Protein AF-A0A927QDB8-F1 (afdb_monomer)

Sequence (171 aa):
MTERLWFPKYLIDEVLPAGRETPEAWLPYLLGSEDENRKFLFTPGDVVTFKFLDPRGFVDVDINPDGTLAQSSRCPETSDLFDVAPTQTATPFKHHQPANSFWDWESEVWAATLEEFAELYADPLIDEPVTVSVEAAFWSQTFRYRINDDGKSLTLQTPPADAGAQETSSC

Radius of gyration: 22.28 Å; Cα contacts (8 Å, |Δi|>4): 271; chains: 1; b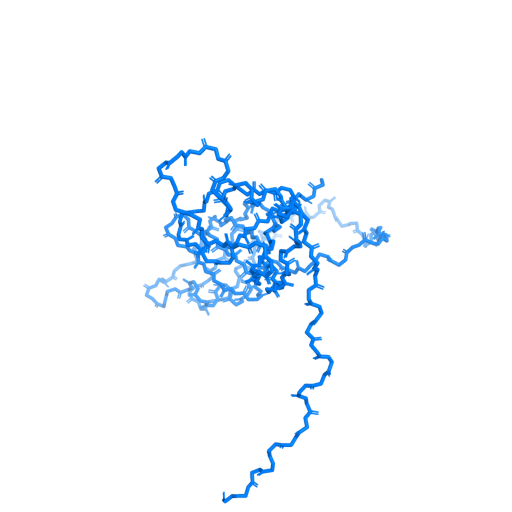ounding box: 62×54×55 Å

Solvent-accessible surface area (backbone atoms only — not comparable to full-atom values): 10601 Å² total; per-residue (Å²): 134,79,66,52,29,27,42,53,53,91,60,69,59,98,74,65,73,89,62,29,84,44,73,52,76,46,34,54,71,39,50,30,68,85,45,97,86,48,75,58,78,51,56,60,64,41,79,50,45,32,30,38,38,37,67,70,48,79,46,79,45,43,28,27,36,86,13,46,68,51,71,81,82,72,59,93,80,66,77,79,91,71,86,64,76,87,79,80,75,81,74,85,87,74,92,72,73,68,45,35,35,35,35,41,98,90,49,77,46,77,24,80,40,74,59,52,38,26,46,72,66,37,48,81,88,43,92,58,68,44,78,46,68,24,43,31,21,24,68,52,72,82,45,44,27,31,32,32,86,80,58,65,49,67,45,76,52,73,73,76,86,77,92,80,78,82,84,78,89,82,132

Secondary structure (DSSP, 8-state):
--PPEEEEGGG-SSSPPPPBSSSGGGHHHHTTTT-TTPPPS--TT-EEEEEEEEEEEEEEEEE-TTSPBPP----TT---S---------------PPP-EEEETTEEE--SSHHHHHHHH--TT--S-EEEEEEEEEEPPPEEEEEPTTSS-EEE-PPPS---S------

pLDDT: mean 75.28, std 20.32, range [32.31, 95.56]

Mean predicted aligned error: 12.7 Å

Structure (mmCIF, N/CA/C/O backbone):
data_AF-A0A927QDB8-F1
#
_entry.id   AF-A0A927QDB8-F1
#
loop_
_atom_site.group_PDB
_atom_site.id
_atom_site.type_symbol
_atom_site.label_atom_id
_atom_site.label_alt_id
_atom_site.label_comp_id
_atom_site.label_asym_id
_atom_site.label_entity_id
_atom_site.label_seq_id
_atom_site.pdbx_PDB_ins_code
_atom_site.Cartn_x
_atom_site.Cartn_y
_atom_site.Cartn_z
_atom_site.occupancy
_atom_site.B_iso_or_equiv
_atom_site.auth_seq_id
_atom_site.auth_comp_id
_atom_site.auth_asym_id
_atom_site.auth_atom_id
_atom_site.pdbx_PDB_model_num
ATOM 1 N N . MET A 1 1 ? 12.328 12.613 4.782 1.00 43.19 1 MET A N 1
ATOM 2 C CA . MET A 1 1 ? 11.695 11.574 5.620 1.00 43.19 1 MET A CA 1
ATOM 3 C C . MET A 1 1 ? 10.610 10.968 4.764 1.00 43.19 1 MET A C 1
ATOM 5 O O . MET A 1 1 ? 9.799 11.732 4.269 1.00 43.19 1 MET A O 1
ATOM 9 N N . THR A 1 2 ? 10.644 9.668 4.504 1.00 54.19 2 THR A N 1
ATOM 10 C CA . THR A 1 2 ? 9.564 8.993 3.780 1.00 54.19 2 THR A CA 1
ATOM 11 C C . THR A 1 2 ? 8.405 8.787 4.749 1.00 54.19 2 THR A C 1
ATOM 13 O O . THR A 1 2 ? 8.570 8.150 5.795 1.00 54.19 2 THR A O 1
ATOM 16 N N . GLU A 1 3 ? 7.284 9.442 4.473 1.00 80.06 3 GLU A N 1
ATOM 17 C CA . GLU A 1 3 ? 6.097 9.405 5.317 1.00 80.06 3 GLU A CA 1
ATOM 18 C C . GLU A 1 3 ? 5.259 8.190 4.925 1.00 80.06 3 GLU A C 1
ATOM 20 O O . GLU A 1 3 ? 4.817 8.061 3.786 1.00 80.06 3 GLU A O 1
ATOM 25 N N . ARG A 1 4 ? 5.097 7.252 5.861 1.00 88.12 4 ARG A N 1
ATOM 26 C CA . ARG A 1 4 ? 4.272 6.064 5.637 1.00 88.12 4 ARG A CA 1
ATOM 27 C C . ARG A 1 4 ? 2.810 6.468 5.714 1.00 88.12 4 ARG A C 1
ATOM 29 O O . ARG A 1 4 ? 2.362 6.931 6.760 1.00 88.12 4 ARG A O 1
ATOM 36 N N . LEU A 1 5 ? 2.074 6.219 4.641 1.00 92.50 5 LEU A N 1
ATOM 37 C CA . LEU A 1 5 ? 0.648 6.501 4.550 1.00 92.50 5 LEU A CA 1
ATOM 38 C C . LEU A 1 5 ? -0.145 5.204 4.690 1.00 92.50 5 LEU A C 1
ATOM 40 O O . LEU A 1 5 ? 0.077 4.247 3.959 1.00 92.50 5 LEU A O 1
ATOM 44 N N . TRP A 1 6 ? -1.070 5.153 5.636 1.00 93.38 6 TRP A N 1
ATOM 45 C CA . TRP A 1 6 ? -1.881 3.981 5.943 1.00 93.38 6 TRP A CA 1
ATOM 46 C C . TRP A 1 6 ? -3.227 4.021 5.239 1.00 93.38 6 TRP A C 1
ATOM 48 O O . TRP A 1 6 ? -3.881 5.066 5.194 1.00 93.38 6 TRP A O 1
ATOM 58 N N . PHE A 1 7 ? -3.666 2.847 4.786 1.00 94.06 7 PHE A N 1
ATOM 59 C CA . PHE A 1 7 ? -4.919 2.640 4.065 1.00 94.06 7 PHE A CA 1
ATOM 60 C C . PHE A 1 7 ? -5.621 1.361 4.541 1.00 94.06 7 PHE A C 1
ATOM 62 O O . PHE A 1 7 ? -4.959 0.323 4.688 1.00 94.06 7 PHE A O 1
ATOM 69 N N . PRO A 1 8 ? -6.949 1.381 4.764 1.00 92.75 8 PRO A N 1
ATOM 70 C CA . PRO A 1 8 ? -7.735 0.169 4.917 1.00 92.75 8 PRO A CA 1
ATOM 71 C C . PRO A 1 8 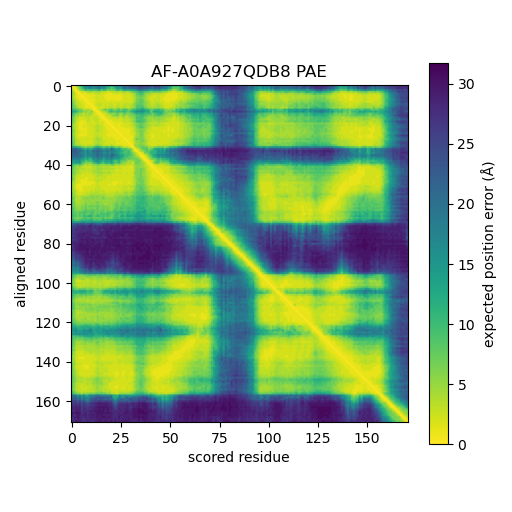? -7.645 -0.646 3.631 1.00 92.75 8 PRO A C 1
ATOM 73 O O . PRO A 1 8 ? -7.868 -0.121 2.544 1.00 92.75 8 PRO A O 1
ATOM 76 N N . LYS A 1 9 ? -7.348 -1.942 3.745 1.00 91.56 9 LYS A N 1
ATOM 77 C CA . LYS A 1 9 ? -7.072 -2.800 2.581 1.00 91.56 9 LYS A CA 1
ATOM 78 C C . LYS A 1 9 ? -8.202 -2.800 1.545 1.00 91.56 9 LYS A C 1
ATOM 80 O O . LYS A 1 9 ? -7.930 -2.906 0.361 1.00 91.56 9 LYS A O 1
ATOM 85 N N . TYR A 1 10 ? -9.451 -2.714 1.993 1.00 87.94 10 TYR A N 1
ATOM 86 C CA . TYR A 1 10 ? -10.634 -2.751 1.129 1.00 87.94 10 TYR A CA 1
ATOM 87 C C . TYR A 1 10 ? -10.928 -1.417 0.420 1.00 87.94 10 TYR A C 1
ATOM 89 O O . TYR A 1 10 ? -11.871 -1.362 -0.357 1.00 87.94 10 TYR A O 1
ATOM 97 N N . LEU A 1 11 ? -10.169 -0.353 0.711 1.00 85.88 11 LEU A N 1
ATOM 98 C CA . LEU A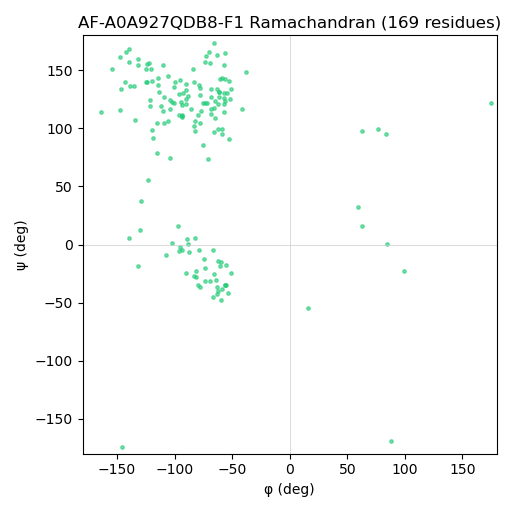 1 11 ? -10.236 0.936 0.009 1.00 85.88 11 LEU A CA 1
ATOM 99 C C . LEU A 1 11 ? -9.084 1.128 -0.985 1.00 85.88 11 LEU A C 1
ATOM 101 O O . LEU A 1 11 ? -8.967 2.199 -1.569 1.00 85.88 11 LEU A O 1
ATOM 105 N N . ILE A 1 12 ? -8.201 0.137 -1.115 1.00 84.31 12 ILE A N 1
ATOM 106 C CA . ILE A 1 12 ? -7.113 0.175 -2.088 1.00 84.31 12 ILE A CA 1
ATOM 107 C C . ILE A 1 12 ? -7.707 -0.272 -3.423 1.00 84.31 12 ILE A C 1
ATOM 109 O O . ILE A 1 12 ? -8.039 -1.446 -3.581 1.00 84.31 12 ILE A O 1
ATOM 113 N N . ASP A 1 13 ? -7.880 0.696 -4.315 1.00 78.81 13 ASP A N 1
ATOM 114 C CA . ASP A 1 13 ? -8.446 0.588 -5.661 1.00 78.81 13 ASP A CA 1
ATOM 115 C C . ASP A 1 13 ? -7.712 1.590 -6.579 1.00 78.81 13 ASP A C 1
ATOM 117 O O . ASP A 1 13 ? -6.768 2.242 -6.125 1.00 78.81 13 ASP A O 1
ATOM 121 N N . GLU A 1 14 ? -8.147 1.754 -7.831 1.00 63.34 14 GLU A N 1
ATOM 122 C CA . GLU A 1 14 ? -7.515 2.643 -8.824 1.00 63.34 14 GLU A CA 1
ATOM 123 C C . GLU A 1 14 ? -7.393 4.108 -8.362 1.00 63.34 14 GLU A C 1
ATOM 125 O O . GLU A 1 14 ? -6.412 4.780 -8.668 1.00 63.34 14 GLU A O 1
ATOM 130 N N . VAL A 1 15 ? -8.366 4.621 -7.598 1.00 75.56 15 VAL A N 1
ATOM 131 C CA . VAL A 1 15 ? -8.320 5.984 -7.043 1.00 75.56 15 VAL A CA 1
ATOM 132 C C . VAL A 1 15 ? -8.256 5.924 -5.527 1.00 75.56 15 VAL A C 1
ATOM 134 O O . VAL A 1 15 ? -9.256 5.695 -4.841 1.00 75.56 15 VAL A O 1
ATOM 137 N N . LEU A 1 16 ? -7.066 6.182 -4.993 1.00 80.75 16 LEU A N 1
ATOM 138 C CA . LEU A 1 16 ? -6.838 6.151 -3.558 1.00 80.75 16 LEU A CA 1
ATOM 139 C C . LEU A 1 16 ? -7.348 7.432 -2.879 1.00 80.75 16 LEU A C 1
ATOM 141 O O . LEU A 1 16 ? -7.100 8.543 -3.357 1.00 80.75 16 LEU A O 1
ATOM 145 N N . PRO A 1 17 ? -8.026 7.316 -1.723 1.00 84.38 17 PRO A N 1
ATOM 146 C CA . PRO A 1 17 ? -8.314 8.474 -0.884 1.00 84.38 17 PRO A CA 1
ATOM 147 C C . PRO A 1 17 ? -7.018 9.068 -0.307 1.00 84.38 17 PRO A C 1
ATOM 149 O O . PRO A 1 17 ? -5.946 8.481 -0.402 1.00 84.38 17 PRO A O 1
ATOM 152 N N . ALA A 1 18 ? -7.102 10.211 0.377 1.00 88.44 18 ALA A N 1
ATOM 153 C CA . ALA A 1 18 ? -5.954 10.721 1.126 1.00 88.44 18 ALA A CA 1
ATOM 154 C C . ALA A 1 18 ? -5.545 9.730 2.237 1.00 88.44 18 ALA A C 1
ATOM 156 O O . ALA A 1 18 ? -6.347 9.409 3.122 1.00 88.44 18 ALA A O 1
ATOM 157 N N . GLY A 1 19 ? -4.297 9.257 2.186 1.00 89.12 19 GLY A N 1
ATOM 158 C CA . GLY A 1 19 ? -3.717 8.377 3.200 1.00 89.12 19 GLY A CA 1
ATOM 159 C C . GLY A 1 19 ? -3.622 9.039 4.576 1.00 89.12 19 GLY A C 1
ATOM 160 O O . GLY A 1 19 ? -3.728 10.259 4.714 1.00 89.12 19 GLY A O 1
ATOM 161 N N . ARG A 1 20 ? -3.436 8.226 5.622 1.00 92.00 20 ARG A N 1
ATOM 162 C CA . ARG A 1 20 ? -3.328 8.708 7.012 1.00 92.00 20 ARG A CA 1
ATOM 163 C C . ARG A 1 20 ? -1.995 8.328 7.637 1.00 92.00 20 ARG A C 1
ATOM 165 O O . ARG A 1 20 ? -1.453 7.277 7.328 1.00 92.00 20 ARG A O 1
ATOM 172 N N . GLU A 1 21 ? -1.508 9.131 8.575 1.00 91.75 21 GLU A N 1
ATOM 173 C CA . GLU A 1 21 ? -0.237 8.871 9.272 1.00 91.75 21 GLU A CA 1
ATOM 174 C C . GLU A 1 21 ? -0.273 7.604 10.149 1.00 91.75 21 GLU A C 1
ATOM 176 O O . GLU A 1 21 ? 0.759 6.972 10.382 1.00 91.75 21 GLU A O 1
ATOM 181 N N . THR A 1 22 ? -1.461 7.197 10.617 1.00 92.81 22 THR A N 1
ATOM 182 C CA . THR A 1 22 ? -1.659 5.992 11.437 1.00 92.81 22 THR A CA 1
ATOM 183 C C . THR A 1 22 ? -2.928 5.220 11.048 1.00 92.81 22 THR A C 1
ATOM 185 O O . THR A 1 22 ? -3.872 5.807 10.507 1.00 92.81 22 THR A O 1
ATOM 188 N N . PRO A 1 23 ? -3.007 3.907 11.345 1.00 92.56 23 PRO A N 1
ATOM 189 C CA . PRO A 1 23 ? -4.239 3.130 11.202 1.00 92.56 23 PRO A CA 1
ATOM 190 C C . PRO A 1 23 ? -5.407 3.670 12.042 1.00 92.56 23 PRO A C 1
ATOM 192 O O . PRO A 1 23 ? -6.543 3.696 11.575 1.00 92.56 23 PRO A O 1
ATOM 195 N N . GLU A 1 24 ? -5.151 4.139 13.266 1.00 94.00 24 GLU A N 1
ATOM 196 C CA . GLU A 1 24 ? -6.175 4.636 14.196 1.00 94.00 24 GLU A CA 1
ATOM 197 C C . GLU A 1 24 ? -6.890 5.881 13.663 1.00 94.00 24 GLU A C 1
ATOM 199 O O . GLU A 1 24 ? -8.083 6.063 13.908 1.00 94.00 24 GLU A O 1
ATOM 204 N N . ALA A 1 25 ? -6.201 6.710 12.874 1.00 93.00 25 ALA A N 1
ATOM 205 C CA . ALA A 1 25 ? -6.788 7.892 12.245 1.00 93.00 25 ALA A CA 1
ATOM 206 C C . ALA A 1 25 ? -7.923 7.557 11.254 1.00 93.00 25 ALA A C 1
ATOM 208 O O . ALA A 1 25 ? -8.701 8.438 10.885 1.00 93.00 25 ALA A O 1
ATOM 209 N N . TRP A 1 26 ? -8.059 6.290 10.844 1.00 92.38 26 TRP A N 1
ATOM 210 C CA . TRP A 1 26 ? -9.188 5.825 10.040 1.00 92.38 26 TRP A CA 1
ATOM 211 C C . TRP A 1 26 ? -10.448 5.530 10.855 1.00 92.38 26 TRP A C 1
ATOM 213 O O . TRP A 1 26 ? -11.539 5.575 10.288 1.00 92.38 26 TRP A O 1
ATOM 223 N N . LEU A 1 27 ? -10.340 5.256 12.159 1.00 91.06 27 LEU A N 1
ATOM 224 C CA . LEU A 1 27 ? -11.465 4.795 12.983 1.00 91.06 27 LEU A CA 1
ATOM 225 C C . LEU A 1 27 ? -12.713 5.691 12.924 1.00 91.06 27 LEU A C 1
ATOM 227 O O . LEU A 1 27 ? -13.792 5.123 12.771 1.00 91.06 27 LEU A O 1
ATOM 231 N N . PRO A 1 28 ? -12.623 7.039 12.937 1.00 88.25 28 PRO A N 1
ATOM 232 C CA . PRO A 1 28 ? -13.803 7.898 12.782 1.00 88.25 28 PRO A CA 1
ATOM 233 C C . PRO A 1 28 ? -14.599 7.626 11.496 1.00 88.25 28 PRO A C 1
ATOM 235 O O . PRO A 1 28 ? -15.827 7.673 11.484 1.00 88.25 28 PRO A O 1
ATOM 238 N N . TYR A 1 29 ? -13.902 7.280 10.412 1.00 86.94 29 TYR A N 1
ATOM 239 C CA . TYR A 1 29 ? -14.503 6.977 9.114 1.00 86.94 29 TYR A CA 1
ATOM 240 C C . TYR A 1 29 ? -15.077 5.558 9.071 1.00 86.94 29 TYR A C 1
ATOM 242 O O . TYR A 1 29 ? -16.108 5.333 8.442 1.00 86.94 29 TYR A O 1
ATOM 250 N N . LEU A 1 30 ? -14.428 4.607 9.749 1.00 88.00 30 LEU A N 1
ATOM 251 C CA . LEU A 1 30 ? -14.842 3.199 9.765 1.00 88.00 30 LEU A CA 1
ATOM 252 C C . LEU A 1 30 ? -16.028 2.955 10.702 1.00 88.00 30 LEU A C 1
ATOM 254 O O . LEU A 1 30 ? -16.918 2.157 10.403 1.00 88.00 30 LEU A O 1
ATOM 258 N N . LEU A 1 31 ? -16.032 3.672 11.822 1.00 86.75 31 LEU A N 1
ATOM 259 C CA . LEU A 1 31 ? -17.049 3.637 12.862 1.00 86.75 31 LEU A CA 1
ATOM 260 C C . LEU A 1 31 ? -18.076 4.768 12.696 1.00 86.75 31 LEU A C 1
ATOM 262 O O . LEU A 1 31 ? -18.769 5.079 13.649 1.00 86.75 31 LEU A O 1
ATOM 266 N N . GLY A 1 32 ? -18.166 5.423 11.532 1.00 72.12 32 GLY A N 1
ATOM 267 C CA . GLY A 1 32 ? -19.269 6.337 11.196 1.00 72.12 32 GLY A CA 1
ATOM 268 C C . GLY A 1 32 ? -19.474 7.543 12.127 1.00 72.12 32 GLY A C 1
ATOM 269 O O . GLY A 1 32 ? -20.609 7.970 12.311 1.00 72.12 32 GLY A O 1
ATOM 270 N N . SER A 1 33 ? -18.425 8.107 12.731 1.00 60.72 33 SER A N 1
ATOM 271 C CA . SER A 1 33 ? -18.591 8.969 13.910 1.00 60.72 33 SER A CA 1
ATOM 272 C C . SER A 1 33 ? -18.966 10.440 13.662 1.00 60.72 33 SER A C 1
ATOM 274 O O . SER A 1 33 ? -18.988 11.191 14.632 1.00 60.72 33 SER A O 1
ATOM 276 N N . GLU A 1 34 ? -19.250 10.892 12.433 1.00 55.59 34 GLU A N 1
ATOM 277 C CA . GLU A 1 34 ? -19.505 12.330 12.167 1.00 55.59 34 GLU A CA 1
ATOM 278 C C . GLU A 1 34 ? -20.642 12.653 11.178 1.00 55.59 34 GLU A C 1
ATOM 280 O O . GLU A 1 34 ? -20.859 13.819 10.861 1.00 55.59 34 GLU A O 1
ATOM 285 N N . ASP A 1 35 ? -21.408 11.667 10.703 1.00 57.50 35 ASP A N 1
ATOM 286 C CA . ASP A 1 35 ? -22.530 11.920 9.788 1.00 57.50 35 ASP A CA 1
ATOM 287 C C . ASP A 1 35 ? -23.646 10.900 10.042 1.00 57.50 35 ASP A C 1
ATOM 289 O O . ASP A 1 35 ? -23.450 9.700 9.844 1.00 57.50 35 ASP A O 1
ATOM 293 N N . GLU A 1 36 ? -24.816 11.369 10.492 1.00 56.28 36 GLU A N 1
ATOM 294 C CA . GLU A 1 36 ? -25.964 10.529 10.883 1.00 56.28 36 GLU A CA 1
ATOM 295 C C . GLU A 1 36 ? -26.475 9.637 9.733 1.00 56.28 36 GLU A C 1
ATOM 297 O O . GLU A 1 36 ? -27.195 8.665 9.963 1.00 56.28 36 GLU A O 1
ATOM 302 N N . ASN A 1 37 ? -26.063 9.923 8.492 1.00 59.56 37 ASN A N 1
ATOM 303 C CA . ASN A 1 37 ? -26.424 9.156 7.302 1.00 59.56 37 ASN A CA 1
ATOM 304 C C . ASN A 1 37 ? -25.394 8.091 6.889 1.00 59.56 37 ASN A C 1
ATOM 306 O O . ASN A 1 37 ? -25.629 7.363 5.919 1.00 59.56 37 ASN A O 1
ATOM 310 N N . ARG A 1 38 ? -24.256 7.961 7.585 1.00 61.72 38 ARG A N 1
ATOM 311 C CA . ARG A 1 38 ? -23.238 6.949 7.261 1.00 61.72 38 ARG A CA 1
ATOM 312 C C . ARG A 1 38 ? -23.441 5.687 8.091 1.00 61.72 38 ARG A C 1
ATOM 314 O O . ARG A 1 38 ? -23.413 5.708 9.316 1.00 61.72 38 ARG A O 1
ATOM 321 N N . LYS A 1 39 ? -23.614 4.551 7.411 1.00 66.50 39 LYS A N 1
ATOM 322 C CA . LYS A 1 39 ? -23.628 3.240 8.069 1.00 66.50 39 LYS A CA 1
ATOM 323 C C . LYS A 1 39 ? -22.234 2.920 8.606 1.00 66.50 39 LYS A C 1
ATOM 325 O O . LYS A 1 39 ? -21.252 3.046 7.879 1.00 66.50 39 LYS A O 1
ATOM 330 N N . PHE A 1 40 ? -22.179 2.454 9.849 1.00 72.62 40 PHE A N 1
ATOM 331 C CA . PHE A 1 40 ? -20.988 1.850 10.439 1.00 72.62 40 PHE A CA 1
ATOM 332 C C . PHE A 1 40 ? -20.531 0.682 9.560 1.00 72.62 40 PHE A C 1
ATOM 334 O O . PHE A 1 40 ? -21.314 -0.233 9.295 1.00 72.62 40 PHE A O 1
ATOM 341 N N . LEU A 1 41 ? -19.282 0.720 9.099 1.00 83.19 41 LEU A N 1
ATOM 342 C CA . LEU A 1 41 ? -18.680 -0.409 8.387 1.00 83.19 41 LEU A CA 1
ATOM 343 C C . LEU A 1 41 ? -18.160 -1.460 9.372 1.00 83.19 41 LEU A C 1
ATOM 345 O O . LEU A 1 41 ? -18.116 -2.640 9.041 1.00 83.19 41 LEU A O 1
ATOM 349 N N . PHE A 1 42 ? -17.785 -1.019 10.574 1.00 89.56 42 PHE A N 1
ATOM 350 C CA . PHE A 1 42 ? -17.228 -1.846 11.639 1.00 89.56 42 PHE A CA 1
ATOM 351 C C . PHE A 1 42 ? -17.749 -1.396 13.007 1.00 89.56 42 PHE A C 1
ATOM 353 O O . PHE A 1 42 ? -18.289 -0.299 13.161 1.00 89.56 42 PHE A O 1
ATOM 360 N N . THR A 1 43 ? -17.543 -2.241 14.009 1.00 91.75 43 THR A N 1
ATOM 361 C CA . THR A 1 43 ? -17.847 -1.998 15.419 1.00 91.75 43 THR A CA 1
ATOM 362 C C . THR A 1 43 ? -16.653 -2.365 16.310 1.00 91.75 43 THR A C 1
ATOM 364 O O . THR A 1 43 ? -15.768 -3.115 15.884 1.00 91.75 43 THR A O 1
ATOM 367 N N . PRO A 1 44 ? -16.577 -1.838 17.548 1.00 93.88 44 PRO A N 1
ATOM 368 C CA . PRO A 1 44 ? -15.589 -2.292 18.520 1.00 93.88 44 PRO A CA 1
ATOM 369 C C . PRO A 1 44 ? -15.605 -3.816 18.673 1.00 93.88 44 PRO A C 1
ATOM 371 O O . PRO A 1 44 ? -16.662 -4.433 18.785 1.00 93.88 44 PRO A O 1
ATOM 374 N N . GLY A 1 45 ? -14.422 -4.426 18.656 1.00 93.06 45 GLY A N 1
ATOM 375 C CA . GLY A 1 45 ? -14.235 -5.873 18.646 1.00 93.06 45 GLY A CA 1
ATOM 376 C C . GLY A 1 45 ? -13.952 -6.467 17.265 1.00 93.06 45 GLY A C 1
ATOM 377 O O . GLY A 1 45 ? -13.315 -7.525 17.219 1.00 93.06 45 GLY A O 1
ATOM 378 N N . ASP A 1 46 ? -14.335 -5.792 16.175 1.00 94.38 46 ASP A N 1
ATOM 379 C CA . ASP A 1 46 ? -14.094 -6.268 14.811 1.00 94.38 46 ASP A CA 1
ATOM 380 C C . ASP A 1 46 ? -12.610 -6.226 14.430 1.00 94.38 46 ASP A C 1
ATOM 382 O O . ASP A 1 46 ? -11.804 -5.464 14.976 1.00 94.38 46 ASP A O 1
ATOM 386 N N . VAL A 1 47 ? -12.244 -7.060 13.452 1.00 93.94 47 VAL A N 1
ATOM 387 C CA . VAL A 1 47 ? -10.900 -7.086 12.871 1.00 93.94 47 VAL A CA 1
ATOM 388 C C . VAL A 1 47 ? -10.899 -6.341 11.545 1.00 93.94 47 VAL A C 1
ATOM 390 O O . VAL A 1 47 ? -11.575 -6.727 10.594 1.00 93.94 47 VAL A O 1
ATOM 393 N N . VAL A 1 48 ? -10.063 -5.314 11.466 1.00 93.25 48 VAL A N 1
ATOM 394 C CA . VAL A 1 48 ? -9.803 -4.519 10.267 1.00 93.25 48 VAL A CA 1
ATOM 395 C C . VAL A 1 48 ? -8.399 -4.795 9.750 1.00 93.25 48 VAL A C 1
ATOM 397 O O . VAL A 1 48 ? -7.507 -5.216 10.491 1.00 93.25 48 VAL A O 1
ATOM 400 N N . THR A 1 49 ? -8.191 -4.587 8.452 1.00 94.38 49 THR A N 1
ATOM 401 C CA . THR A 1 49 ? -6.892 -4.831 7.822 1.00 94.38 49 THR A CA 1
ATOM 402 C C . THR A 1 49 ? -6.378 -3.596 7.113 1.00 94.38 49 THR A C 1
ATOM 404 O O . THR A 1 49 ? -7.145 -2.882 6.468 1.00 94.38 49 THR A O 1
ATOM 407 N N . PHE A 1 50 ? -5.077 -3.359 7.237 1.00 92.94 50 PHE A N 1
ATOM 408 C CA . PHE A 1 50 ? -4.404 -2.183 6.707 1.00 92.94 50 PHE A CA 1
ATOM 409 C C . PHE A 1 50 ? -3.147 -2.569 5.934 1.00 92.94 50 PHE A C 1
ATOM 411 O O . PHE A 1 50 ? -2.515 -3.591 6.217 1.00 92.94 50 PHE A O 1
ATOM 418 N N . LYS A 1 51 ? -2.763 -1.714 4.993 1.00 93.62 51 LYS A N 1
ATOM 419 C CA . LYS A 1 51 ? -1.415 -1.656 4.422 1.00 93.62 51 LYS A CA 1
ATOM 420 C C . LYS A 1 51 ? -0.881 -0.237 4.597 1.00 93.62 51 LYS A C 1
ATOM 422 O O . LYS A 1 51 ? -1.675 0.701 4.703 1.00 93.62 51 LYS A O 1
ATOM 427 N N . PHE A 1 52 ? 0.437 -0.084 4.621 1.00 92.06 52 PHE A N 1
ATOM 428 C CA . PHE A 1 52 ? 1.054 1.221 4.425 1.00 92.06 52 PHE A CA 1
ATOM 429 C C . PHE A 1 52 ? 1.691 1.306 3.039 1.00 92.06 52 PHE A C 1
ATOM 431 O O . PHE A 1 52 ? 2.228 0.317 2.536 1.00 92.06 52 PHE A O 1
ATOM 438 N N . LEU A 1 53 ? 1.628 2.502 2.471 1.00 91.19 53 LEU A N 1
ATOM 439 C CA . LEU A 1 53 ? 2.344 2.947 1.292 1.00 91.19 53 LEU A CA 1
ATOM 440 C C . LEU A 1 53 ? 3.537 3.788 1.737 1.00 91.19 53 LEU A C 1
ATOM 442 O O . LEU A 1 53 ? 3.415 4.637 2.621 1.00 91.19 53 LEU A O 1
ATOM 446 N N . ASP A 1 54 ? 4.684 3.549 1.125 1.00 90.06 54 ASP A N 1
ATOM 447 C CA . ASP A 1 54 ? 5.901 4.333 1.286 1.00 90.06 54 ASP A CA 1
ATOM 448 C C . ASP A 1 54 ? 6.283 4.921 -0.085 1.00 90.06 54 ASP A C 1
ATOM 450 O O . ASP A 1 54 ? 6.946 4.226 -0.870 1.00 90.06 54 ASP A O 1
ATOM 454 N N . PRO A 1 55 ? 5.815 6.147 -0.411 1.00 86.44 55 PRO A N 1
ATOM 455 C CA . PRO A 1 55 ? 6.038 6.772 -1.713 1.00 86.44 55 PRO A CA 1
ATOM 456 C C . PRO A 1 55 ? 7.526 7.011 -1.966 1.00 86.44 55 PRO A C 1
ATOM 458 O O . PRO A 1 55 ? 8.241 7.516 -1.097 1.00 86.44 55 PRO A O 1
ATOM 461 N N . ARG A 1 56 ? 8.007 6.662 -3.161 1.00 83.19 56 ARG A N 1
ATOM 462 C CA . ARG A 1 56 ? 9.410 6.857 -3.569 1.00 83.19 56 ARG A CA 1
ATOM 463 C C . ARG A 1 56 ? 9.584 7.982 -4.584 1.00 83.19 56 ARG A C 1
ATOM 465 O O . ARG A 1 56 ? 10.714 8.417 -4.792 1.00 83.19 56 ARG A O 1
ATOM 472 N N . GLY A 1 57 ? 8.478 8.507 -5.104 1.00 83.44 57 GLY A N 1
ATOM 473 C CA . GLY A 1 57 ? 8.454 9.586 -6.081 1.00 83.44 57 GLY A CA 1
ATOM 474 C C . GLY A 1 57 ? 8.540 9.064 -7.509 1.00 83.44 57 GLY A C 1
ATOM 475 O O . GLY A 1 57 ? 8.414 7.866 -7.756 1.00 83.44 57 GLY A O 1
ATOM 476 N N . PHE A 1 58 ? 8.743 9.991 -8.439 1.00 83.50 58 PHE A N 1
ATOM 477 C CA . PHE A 1 58 ? 8.808 9.691 -9.863 1.00 83.50 58 PHE A CA 1
ATOM 478 C C . PHE A 1 58 ? 10.202 9.219 -10.274 1.00 83.50 58 PHE A C 1
ATOM 480 O O . PHE A 1 58 ? 11.210 9.765 -9.816 1.00 83.50 58 PHE A O 1
ATOM 487 N N . VAL A 1 59 ? 10.243 8.225 -11.155 1.00 81.62 59 VAL A N 1
ATOM 488 C CA . VAL A 1 59 ? 11.457 7.729 -11.800 1.00 81.62 59 VAL A CA 1
ATOM 489 C C . VAL A 1 59 ? 11.194 7.523 -13.286 1.00 81.62 59 VAL A C 1
ATOM 491 O O . VAL A 1 59 ? 10.155 6.988 -13.664 1.00 81.62 59 VAL A O 1
ATOM 494 N N . ASP A 1 60 ? 12.147 7.944 -14.110 1.00 84.25 60 ASP A N 1
ATOM 495 C CA . ASP A 1 60 ? 12.160 7.633 -15.536 1.00 84.25 60 ASP A CA 1
ATOM 496 C C . ASP A 1 60 ? 12.901 6.309 -15.738 1.00 84.25 60 ASP A C 1
ATOM 498 O O . ASP A 1 60 ? 14.011 6.119 -15.227 1.00 84.25 60 ASP A O 1
ATOM 502 N N . VAL A 1 61 ? 12.266 5.383 -16.447 1.00 83.69 61 VAL A N 1
ATOM 503 C CA . VAL A 1 61 ? 12.762 4.031 -16.688 1.00 83.69 61 VAL A CA 1
ATOM 504 C C . VAL A 1 61 ? 12.868 3.830 -18.189 1.00 83.69 61 VAL A C 1
ATOM 506 O O . VAL A 1 61 ? 11.867 3.906 -18.897 1.00 83.69 61 VAL A O 1
ATOM 509 N N . ASP A 1 62 ? 14.076 3.558 -18.668 1.00 87.75 62 ASP A N 1
ATOM 510 C CA . ASP A 1 62 ? 14.302 3.202 -20.064 1.00 87.75 62 ASP A CA 1
ATOM 511 C C . ASP A 1 62 ? 14.202 1.678 -20.220 1.00 87.75 62 ASP A C 1
ATOM 513 O O . ASP A 1 62 ? 14.948 0.929 -19.583 1.00 87.75 62 ASP A O 1
ATOM 517 N N . ILE A 1 63 ? 13.279 1.212 -21.059 1.00 88.44 63 ILE A N 1
ATOM 518 C CA . ILE A 1 63 ? 12.941 -0.204 -21.239 1.00 88.44 63 ILE A CA 1
ATOM 519 C C . ILE A 1 63 ? 13.164 -0.579 -22.702 1.00 88.44 63 ILE A C 1
ATOM 521 O O . ILE A 1 63 ? 12.616 0.050 -23.606 1.00 88.44 63 ILE A O 1
ATOM 525 N N . ASN A 1 64 ? 13.976 -1.605 -22.945 1.00 87.44 64 ASN A N 1
ATOM 526 C CA . ASN A 1 64 ? 14.147 -2.191 -24.270 1.00 87.44 64 ASN A CA 1
ATOM 527 C C . ASN A 1 64 ? 12.909 -3.024 -24.664 1.00 87.44 64 ASN A C 1
ATOM 529 O O . ASN A 1 64 ? 12.237 -3.569 -23.787 1.00 87.44 64 ASN A O 1
ATOM 533 N N . PRO A 1 65 ? 12.665 -3.239 -25.970 1.00 86.31 65 PRO A N 1
ATOM 534 C CA . PRO A 1 65 ? 11.613 -4.137 -26.465 1.00 86.31 65 PRO A CA 1
ATOM 535 C C . PRO A 1 65 ? 11.600 -5.555 -25.881 1.00 86.31 65 PRO A C 1
ATOM 537 O O . PRO A 1 65 ? 10.575 -6.229 -25.897 1.00 86.31 65 PRO A O 1
ATOM 540 N N . ASP A 1 66 ? 12.747 -6.038 -25.399 1.00 86.75 66 ASP A N 1
ATOM 541 C CA . ASP A 1 66 ? 12.899 -7.378 -24.830 1.00 86.75 66 ASP A CA 1
ATOM 542 C C . ASP A 1 66 ? 12.615 -7.448 -23.318 1.00 86.75 66 ASP A C 1
ATOM 544 O O . ASP A 1 66 ? 12.805 -8.507 -22.719 1.00 86.75 66 ASP A O 1
ATOM 548 N N . GLY A 1 67 ? 12.176 -6.346 -22.698 1.00 86.06 67 GLY A N 1
ATOM 549 C CA . GLY A 1 67 ? 11.901 -6.275 -21.260 1.00 86.06 67 GLY A CA 1
ATOM 550 C C . GLY A 1 67 ? 13.119 -5.987 -20.393 1.00 86.06 67 GLY A C 1
ATOM 551 O O . GLY A 1 67 ? 12.995 -5.892 -19.175 1.00 86.06 67 GLY A O 1
ATOM 552 N N . THR A 1 68 ? 14.304 -5.815 -20.982 1.00 87.75 68 THR A N 1
ATOM 553 C CA . THR A 1 68 ? 15.495 -5.431 -20.221 1.00 87.75 68 THR A CA 1
ATOM 554 C C . THR A 1 68 ? 15.566 -3.921 -20.016 1.00 87.75 68 THR A C 1
ATOM 556 O O . THR A 1 68 ? 15.113 -3.133 -20.845 1.00 87.75 68 THR A O 1
ATOM 559 N N . LEU A 1 69 ? 16.185 -3.490 -18.917 1.00 84.19 69 LEU A N 1
ATOM 560 C CA . LEU A 1 69 ? 16.468 -2.073 -18.702 1.00 84.19 69 LEU A CA 1
ATOM 561 C C . LEU A 1 69 ? 17.522 -1.599 -19.705 1.00 84.19 69 LEU A C 1
ATOM 563 O O . LEU A 1 69 ? 18.615 -2.173 -19.792 1.00 84.19 69 LEU A O 1
ATOM 567 N N . ALA A 1 70 ? 17.224 -0.526 -20.433 1.00 75.81 70 ALA A N 1
ATOM 568 C CA . ALA A 1 70 ? 18.215 0.105 -21.279 1.00 75.81 70 ALA A CA 1
ATOM 569 C C . ALA A 1 70 ? 19.269 0.747 -20.369 1.00 75.81 70 ALA A C 1
ATOM 571 O O . ALA A 1 70 ? 18.997 1.645 -19.572 1.00 75.81 70 ALA A O 1
ATOM 572 N N . GLN A 1 71 ? 20.510 0.271 -20.448 1.00 64.69 71 GLN A N 1
ATOM 573 C CA . GLN A 1 71 ? 21.610 0.989 -19.821 1.00 64.69 71 GLN A CA 1
ATOM 574 C C . GLN A 1 71 ? 21.740 2.323 -20.550 1.00 64.69 71 GLN A C 1
ATOM 576 O O . GLN A 1 71 ? 21.902 2.326 -21.772 1.00 64.69 71 GLN A O 1
ATOM 581 N N . SER A 1 72 ? 21.656 3.438 -19.813 1.00 49.81 72 SER A N 1
ATOM 582 C CA . SER A 1 72 ? 21.896 4.772 -20.371 1.00 49.81 72 SER A CA 1
ATOM 583 C C . SER A 1 72 ? 23.104 4.712 -21.304 1.00 49.81 72 SER A C 1
ATOM 585 O O . SER A 1 72 ? 24.213 4.345 -20.901 1.00 49.81 72 SER A O 1
ATOM 587 N N . SER A 1 73 ? 22.872 4.984 -22.589 1.00 41.41 73 SER A N 1
ATOM 588 C CA . SER A 1 73 ? 23.930 4.947 -23.589 1.00 41.41 73 SER A CA 1
ATOM 589 C C . SER A 1 73 ? 24.913 6.062 -23.258 1.00 41.41 73 SER A C 1
ATOM 591 O O . SER A 1 73 ? 24.695 7.225 -23.587 1.00 41.41 73 SER A O 1
ATOM 593 N N . ARG A 1 74 ? 25.998 5.723 -22.558 1.00 42.91 74 ARG A N 1
ATOM 594 C CA . ARG A 1 74 ? 27.132 6.628 -22.404 1.00 42.91 74 ARG A CA 1
ATOM 595 C C . ARG A 1 74 ? 27.746 6.797 -23.785 1.00 42.91 74 ARG A C 1
ATOM 597 O O . ARG A 1 74 ? 28.236 5.8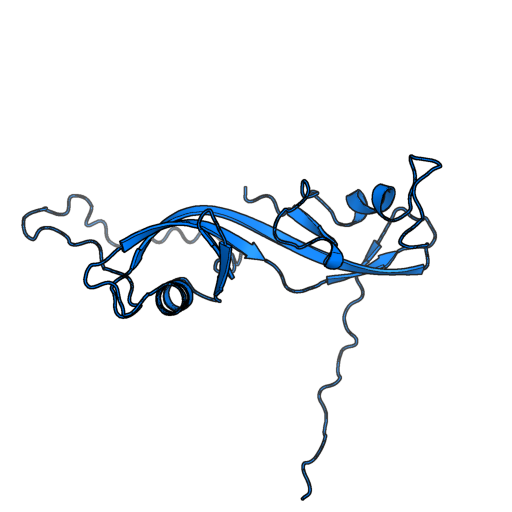29 -24.366 1.00 42.91 74 ARG A O 1
ATOM 604 N N . CYS A 1 75 ? 27.739 8.017 -24.315 1.00 41.47 75 CYS A N 1
ATOM 605 C CA . CYS A 1 75 ? 28.574 8.327 -25.466 1.00 41.47 75 CYS A CA 1
ATOM 606 C C . CYS A 1 75 ? 30.027 7.958 -25.105 1.00 41.47 75 CYS A C 1
ATOM 608 O O . CYS A 1 75 ? 30.502 8.390 -24.051 1.00 41.47 75 CYS A O 1
ATOM 610 N N . PRO A 1 76 ? 30.758 7.207 -25.952 1.00 46.78 76 PRO A N 1
ATOM 611 C CA . PRO A 1 76 ? 32.153 6.831 -25.687 1.00 46.78 76 PRO A CA 1
ATOM 612 C C . PRO A 1 76 ? 33.082 8.029 -25.426 1.00 46.78 76 PRO A C 1
ATOM 614 O O . PRO A 1 76 ? 34.176 7.874 -24.896 1.00 46.78 76 PRO A O 1
ATOM 617 N N . GLU A 1 77 ? 32.644 9.224 -25.822 1.00 46.31 77 GLU A N 1
ATOM 618 C CA . GLU A 1 77 ? 33.376 10.487 -25.749 1.00 46.31 77 GLU A CA 1
ATOM 619 C C . GLU A 1 77 ? 33.085 11.295 -24.471 1.00 46.31 77 GLU A C 1
ATOM 621 O O . GLU A 1 77 ? 33.702 12.337 -24.247 1.00 46.31 77 GLU A O 1
ATOM 626 N N . THR A 1 78 ? 32.155 10.859 -23.615 1.00 42.22 78 THR A N 1
ATOM 627 C CA . THR A 1 78 ? 31.873 11.550 -22.350 1.00 42.22 78 THR A CA 1
ATOM 628 C C . THR A 1 78 ? 32.881 11.117 -21.287 1.00 42.22 78 THR A C 1
ATOM 630 O O . THR A 1 78 ? 32.737 10.070 -20.662 1.00 42.22 78 THR A O 1
ATOM 633 N N . SER A 1 79 ? 33.924 11.925 -21.086 1.00 41.38 79 SER A N 1
ATOM 634 C CA . SER A 1 79 ? 34.895 11.728 -20.004 1.00 41.38 79 SER A CA 1
ATOM 635 C C . SER A 1 79 ? 34.219 11.808 -18.631 1.00 41.38 79 SER A C 1
ATOM 637 O O . SER A 1 79 ? 33.566 12.804 -18.314 1.00 41.38 79 SER A O 1
ATOM 639 N N . ASP A 1 80 ? 34.418 10.781 -17.803 1.00 42.69 80 ASP A N 1
ATOM 640 C CA . ASP A 1 80 ? 33.918 10.717 -16.428 1.00 42.69 80 ASP A CA 1
ATOM 641 C C . ASP A 1 80 ? 34.652 11.743 -15.542 1.00 42.69 80 ASP A C 1
ATOM 643 O O . ASP A 1 80 ? 35.849 11.624 -15.282 1.00 42.69 80 ASP A O 1
ATOM 647 N N . LEU A 1 81 ? 33.941 12.771 -15.069 1.00 43.53 81 LEU A N 1
ATOM 648 C CA . LEU A 1 81 ? 34.449 13.733 -14.075 1.00 43.53 81 LEU A CA 1
ATOM 649 C C . LEU A 1 81 ? 34.189 13.285 -12.625 1.00 43.53 81 LEU A C 1
ATOM 651 O O . LEU A 1 81 ? 34.561 13.994 -11.691 1.00 43.53 81 LEU A O 1
ATOM 655 N N . PHE A 1 82 ? 33.573 12.115 -12.427 1.00 46.38 82 PHE A N 1
ATOM 656 C CA . PHE A 1 82 ? 33.180 11.590 -11.116 1.00 46.38 82 PHE A CA 1
ATOM 657 C C . PHE A 1 82 ? 33.652 10.157 -10.881 1.00 46.38 82 PHE A C 1
ATOM 659 O O . PHE A 1 82 ? 32.967 9.381 -10.217 1.00 46.38 82 PHE A O 1
ATOM 666 N N . ASP A 1 83 ? 34.851 9.823 -11.358 1.00 43.19 83 ASP A N 1
ATOM 667 C CA . ASP A 1 83 ? 35.555 8.630 -10.892 1.00 43.19 83 ASP A CA 1
ATOM 668 C C . ASP A 1 83 ? 36.038 8.875 -9.448 1.00 43.19 83 ASP A C 1
ATOM 670 O O . ASP A 1 83 ? 37.196 9.179 -9.158 1.00 43.19 83 ASP A O 1
ATOM 674 N N . VAL A 1 84 ? 35.083 8.851 -8.519 1.00 40.38 84 VAL A N 1
ATOM 675 C CA . VAL A 1 84 ? 35.327 8.820 -7.085 1.00 40.38 84 VAL A CA 1
ATOM 676 C C . VAL A 1 84 ? 35.015 7.398 -6.654 1.00 40.38 84 VAL A C 1
ATOM 678 O O . VAL A 1 84 ? 33.859 6.982 -6.596 1.00 40.38 84 VAL A O 1
ATOM 681 N N . ALA A 1 85 ? 36.084 6.652 -6.378 1.00 41.03 85 ALA A N 1
ATOM 682 C CA . ALA A 1 85 ? 36.064 5.372 -5.682 1.00 41.03 85 ALA A CA 1
ATOM 683 C C . ALA A 1 85 ? 35.025 5.368 -4.539 1.00 41.03 85 ALA A C 1
ATOM 685 O O . ALA A 1 85 ? 34.796 6.411 -3.923 1.00 41.03 85 ALA A O 1
ATOM 686 N N . PRO A 1 86 ? 34.410 4.214 -4.220 1.00 44.25 86 PRO A N 1
ATOM 687 C CA . PRO A 1 86 ? 33.188 4.147 -3.431 1.00 44.25 86 PRO A CA 1
ATOM 688 C C . PRO A 1 86 ? 33.419 4.705 -2.027 1.00 44.25 86 PRO A C 1
ATOM 690 O O . PRO A 1 86 ? 33.917 4.015 -1.134 1.00 44.25 86 PRO A O 1
ATOM 693 N N . THR A 1 87 ? 33.023 5.957 -1.803 1.00 35.91 87 THR A N 1
ATOM 694 C CA . THR A 1 87 ? 32.915 6.523 -0.463 1.00 35.91 87 THR A CA 1
ATOM 695 C C . THR A 1 87 ? 31.665 5.942 0.174 1.00 35.91 87 THR A C 1
ATOM 697 O O . THR A 1 87 ? 30.562 6.476 0.117 1.00 35.91 87 THR A O 1
ATOM 700 N N . GLN A 1 88 ? 31.880 4.774 0.761 1.00 43.47 88 GLN A N 1
ATOM 701 C CA . GLN A 1 88 ? 31.025 4.093 1.706 1.00 43.47 88 GLN A CA 1
ATOM 702 C C . GLN A 1 88 ? 30.681 5.044 2.867 1.00 43.47 88 GLN A C 1
ATOM 704 O O . GLN A 1 88 ? 31.380 5.102 3.874 1.00 43.47 88 GLN A O 1
ATOM 709 N N . THR A 1 89 ? 29.579 5.782 2.753 1.00 33.84 89 THR A N 1
ATOM 710 C CA . THR A 1 89 ? 28.840 6.302 3.908 1.00 33.84 89 THR A CA 1
ATOM 711 C C . THR A 1 89 ? 27.586 5.459 4.078 1.00 33.84 89 THR A C 1
ATOM 713 O O . THR A 1 89 ? 26.461 5.857 3.782 1.00 33.84 89 THR A O 1
ATOM 716 N N . ALA A 1 90 ? 27.804 4.241 4.579 1.00 38.06 90 ALA A N 1
ATOM 717 C CA . ALA A 1 90 ? 26.748 3.446 5.178 1.00 38.06 90 ALA A CA 1
ATOM 718 C C . ALA A 1 90 ? 26.174 4.247 6.354 1.00 38.06 90 ALA A C 1
ATOM 720 O O . ALA A 1 90 ? 26.748 4.299 7.441 1.00 38.06 90 ALA A O 1
ATOM 721 N N . THR A 1 91 ? 25.048 4.910 6.112 1.00 32.31 91 THR A N 1
ATOM 722 C CA . THR A 1 91 ? 24.232 5.462 7.188 1.00 32.31 91 THR A CA 1
ATOM 723 C C . THR A 1 91 ? 23.568 4.267 7.876 1.00 32.31 91 THR A C 1
ATOM 725 O O . THR A 1 91 ? 22.901 3.482 7.195 1.00 32.31 91 THR A O 1
ATOM 728 N N . PRO A 1 92 ? 23.766 4.048 9.186 1.00 43.78 92 PRO A N 1
ATOM 729 C CA . PRO A 1 92 ? 23.184 2.900 9.854 1.00 43.78 92 PRO A CA 1
ATOM 730 C C . PRO A 1 92 ? 21.698 3.176 10.128 1.00 43.78 92 PRO A C 1
ATOM 732 O O . PRO A 1 92 ? 21.344 4.240 10.627 1.00 43.78 92 PRO A O 1
ATOM 735 N N . PHE A 1 93 ? 20.864 2.173 9.836 1.00 34.72 93 PHE A N 1
ATOM 736 C CA . PHE A 1 93 ? 19.408 2.074 10.038 1.00 34.72 93 PHE A CA 1
ATOM 737 C C . PHE A 1 93 ? 18.483 2.697 8.979 1.00 34.72 93 PHE A C 1
ATOM 739 O O . PHE A 1 93 ? 18.029 3.829 9.111 1.00 34.72 93 PHE A O 1
ATOM 746 N N . LYS A 1 94 ? 18.038 1.859 8.033 1.00 37.56 94 LYS A N 1
ATOM 747 C CA . LYS A 1 94 ? 16.635 1.403 7.884 1.00 37.56 94 LYS A CA 1
ATOM 748 C C . LYS A 1 94 ? 16.543 0.569 6.607 1.00 37.56 94 LYS A C 1
ATOM 750 O O . LYS A 1 94 ? 16.863 1.062 5.535 1.00 37.56 94 LYS A O 1
ATOM 755 N N . HIS A 1 95 ? 16.116 -0.687 6.713 1.00 40.81 95 HIS A N 1
ATOM 756 C CA . HIS A 1 95 ? 15.764 -1.500 5.550 1.00 40.81 95 HIS A CA 1
ATOM 757 C C . HIS A 1 95 ? 14.645 -0.796 4.766 1.00 40.81 95 HIS A C 1
ATOM 759 O O . HIS A 1 95 ? 13.473 -0.918 5.114 1.00 40.81 95 HIS A O 1
ATOM 765 N N . HIS A 1 96 ? 14.998 -0.020 3.745 1.00 61.09 96 HIS A N 1
ATOM 766 C CA . HIS A 1 96 ? 14.051 0.399 2.727 1.00 61.09 96 HIS A CA 1
ATOM 767 C C . HIS A 1 96 ? 13.878 -0.793 1.798 1.00 61.09 96 HIS A C 1
ATOM 769 O O . HIS A 1 96 ? 14.786 -1.134 1.044 1.00 61.09 96 HIS A O 1
ATOM 775 N N . GLN A 1 97 ? 12.744 -1.478 1.927 1.00 73.62 97 GLN A N 1
ATOM 776 C CA . GLN A 1 97 ? 12.356 -2.491 0.952 1.00 73.62 97 GLN A CA 1
ATOM 777 C C . GLN A 1 97 ? 12.258 -1.819 -0.431 1.00 73.62 97 GLN A C 1
ATOM 779 O O . GLN A 1 97 ? 11.880 -0.635 -0.484 1.00 73.62 97 GLN A O 1
ATOM 784 N N . PRO A 1 98 ? 12.651 -2.529 -1.509 1.00 80.75 98 PRO A N 1
ATOM 785 C CA . PRO A 1 98 ? 12.545 -2.005 -2.868 1.00 80.75 98 PRO A CA 1
ATOM 786 C C . PRO A 1 98 ? 11.092 -1.633 -3.178 1.00 80.75 98 PRO A C 1
ATOM 788 O O . PRO A 1 98 ? 10.173 -2.165 -2.550 1.00 80.75 98 PRO A O 1
ATOM 791 N N . ALA A 1 99 ? 10.891 -0.692 -4.104 1.00 85.31 99 ALA A N 1
ATOM 792 C CA . ALA A 1 99 ? 9.555 -0.392 -4.614 1.00 85.31 99 ALA A CA 1
ATOM 793 C C . ALA A 1 99 ? 8.926 -1.672 -5.178 1.00 85.31 99 ALA A C 1
ATOM 795 O O . ALA A 1 99 ? 9.638 -2.500 -5.745 1.00 85.31 99 ALA A O 1
ATOM 796 N N . ASN A 1 100 ? 7.621 -1.837 -4.968 1.00 89.50 100 ASN A N 1
ATOM 797 C CA . ASN A 1 100 ? 6.873 -2.988 -5.472 1.00 89.50 100 ASN A CA 1
ATOM 798 C C . ASN A 1 100 ? 5.577 -2.621 -6.215 1.00 89.50 100 ASN A C 1
ATOM 800 O O . ASN A 1 100 ? 4.712 -3.469 -6.436 1.00 89.50 100 ASN A O 1
ATOM 804 N N . SER A 1 101 ? 5.436 -1.339 -6.529 1.00 90.12 101 SER A N 1
ATOM 805 C CA . SER A 1 101 ? 4.332 -0.744 -7.266 1.00 90.12 101 SER A CA 1
ATOM 806 C C . SER A 1 101 ? 4.894 0.405 -8.093 1.00 90.12 101 SER A C 1
ATOM 808 O O . SER A 1 101 ? 5.706 1.198 -7.597 1.00 90.12 101 SER A O 1
ATOM 810 N N . PHE A 1 102 ? 4.485 0.437 -9.357 1.00 90.12 102 PHE A N 1
ATOM 811 C CA . PHE A 1 102 ? 4.918 1.393 -10.363 1.00 90.12 102 PHE A CA 1
ATOM 812 C C . PHE A 1 102 ? 3.678 1.888 -11.101 1.00 90.12 102 PHE A C 1
ATOM 814 O O . PHE A 1 102 ? 3.068 1.136 -11.859 1.00 90.12 102 PHE A O 1
ATOM 821 N N . TRP A 1 103 ? 3.272 3.128 -10.841 1.00 87.69 103 TRP A N 1
ATOM 822 C CA . TRP A 1 103 ? 2.128 3.738 -11.511 1.00 87.69 103 TRP A CA 1
ATOM 823 C C . TRP A 1 103 ? 2.603 4.524 -12.731 1.00 87.69 103 TRP A C 1
ATOM 825 O O . TRP A 1 103 ? 3.233 5.573 -12.583 1.00 87.69 103 TRP A O 1
ATOM 835 N N . ASP A 1 104 ? 2.295 4.029 -13.926 1.00 85.19 104 ASP A N 1
ATOM 836 C CA . ASP A 1 104 ? 2.401 4.789 -15.172 1.00 85.19 104 ASP A CA 1
ATOM 837 C C . ASP A 1 104 ? 1.019 5.358 -15.469 1.00 85.19 104 ASP A C 1
ATOM 839 O O . ASP A 1 104 ? 0.137 4.555 -15.722 1.00 85.19 104 ASP A O 1
ATOM 843 N N . TRP A 1 105 ? 0.846 6.686 -15.387 1.00 74.94 105 TRP A N 1
ATOM 844 C CA . TRP A 1 105 ? -0.349 7.526 -15.637 1.00 74.94 105 TRP A CA 1
ATOM 845 C C . TRP A 1 105 ? -1.740 6.847 -15.699 1.00 74.94 105 TRP A C 1
ATOM 847 O O . TRP A 1 10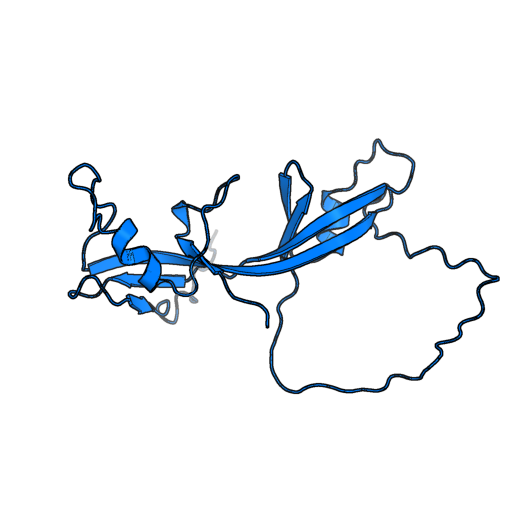5 ? -2.643 7.265 -14.974 1.00 74.94 105 TRP A O 1
ATOM 857 N N . GLU A 1 106 ? -1.925 5.830 -16.539 1.00 76.81 106 GLU A N 1
ATOM 858 C CA . GLU A 1 106 ? -3.143 5.040 -16.739 1.00 76.81 106 GLU A CA 1
ATOM 859 C C . GLU A 1 106 ? -3.289 3.778 -15.858 1.00 76.81 106 GLU A C 1
ATOM 861 O O . GLU A 1 106 ? -4.419 3.336 -15.654 1.00 76.81 106 GLU A O 1
ATOM 866 N N . SER A 1 107 ? -2.213 3.170 -15.342 1.00 82.75 107 SER A N 1
ATOM 867 C CA . SER A 1 107 ? -2.282 1.892 -14.613 1.00 82.75 107 SER A CA 1
ATOM 868 C C . SER A 1 107 ? -1.153 1.654 -13.596 1.00 82.75 107 SER A C 1
ATOM 870 O O . SER A 1 107 ? -0.022 2.113 -13.758 1.00 82.75 107 SER A O 1
ATOM 872 N N . GLU A 1 108 ? -1.461 0.882 -12.546 1.00 87.06 108 GLU A N 1
ATOM 873 C CA . GLU A 1 108 ? -0.476 0.367 -11.583 1.00 87.06 108 GLU A CA 1
ATOM 874 C C . GLU A 1 108 ? 0.063 -0.994 -12.028 1.00 87.06 108 GLU A C 1
ATOM 876 O O . GLU A 1 108 ? -0.693 -1.959 -12.174 1.00 87.06 108 GLU A O 1
ATOM 881 N N . VAL A 1 109 ? 1.384 -1.110 -12.136 1.00 88.00 109 VAL A N 1
ATOM 882 C CA . VAL A 1 109 ? 2.074 -2.385 -12.331 1.00 88.00 109 VAL A CA 1
ATOM 883 C C . VAL A 1 109 ? 2.685 -2.838 -11.007 1.00 88.00 109 VAL A C 1
ATOM 885 O O . VAL A 1 109 ? 3.500 -2.146 -10.392 1.00 88.00 109 VAL A O 1
ATOM 888 N N . TRP A 1 110 ? 2.293 -4.032 -10.567 1.00 90.19 110 TRP A N 1
ATOM 889 C CA . TRP A 1 110 ? 2.828 -4.680 -9.372 1.00 90.19 110 TRP A CA 1
ATOM 890 C C . TRP A 1 110 ? 3.980 -5.601 -9.761 1.00 90.19 110 TRP A C 1
ATOM 892 O O . TRP A 1 110 ? 3.758 -6.637 -10.381 1.00 90.19 110 TRP A O 1
ATOM 902 N N . ALA A 1 111 ? 5.192 -5.239 -9.361 1.00 88.06 111 ALA A N 1
ATOM 903 C CA . ALA A 1 111 ? 6.409 -5.994 -9.642 1.00 88.06 111 ALA A CA 1
ATOM 904 C C . ALA A 1 111 ? 7.331 -5.913 -8.428 1.00 88.06 111 ALA A C 1
ATOM 906 O O . ALA A 1 111 ? 7.423 -4.859 -7.817 1.00 88.06 111 ALA A O 1
ATOM 907 N N . ALA A 1 112 ? 8.008 -6.987 -8.033 1.00 82.94 112 ALA A N 1
ATOM 908 C CA . ALA A 1 112 ? 8.879 -6.985 -6.857 1.00 82.94 112 ALA A CA 1
ATOM 909 C C . ALA A 1 112 ? 10.201 -6.232 -7.085 1.00 82.94 112 ALA A C 1
ATOM 911 O O . ALA A 1 112 ? 10.855 -5.843 -6.109 1.00 82.94 112 ALA A O 1
ATOM 912 N N . THR A 1 113 ? 10.599 -6.046 -8.347 1.00 83.19 113 THR A N 1
ATOM 913 C CA . THR A 1 113 ? 11.791 -5.290 -8.747 1.00 83.19 113 THR A CA 1
ATOM 914 C C . THR A 1 113 ? 11.533 -4.433 -9.987 1.00 83.19 113 THR A C 1
ATOM 916 O O . THR A 1 113 ? 10.513 -4.574 -10.660 1.00 83.19 113 THR A O 1
ATOM 919 N N . LEU A 1 114 ? 12.474 -3.532 -10.285 1.00 82.69 114 LEU A N 1
ATOM 920 C CA . LEU A 1 114 ? 12.413 -2.685 -11.477 1.00 82.69 114 LEU A CA 1
ATOM 921 C C . LEU A 1 114 ? 12.624 -3.495 -12.767 1.00 82.69 114 LEU A C 1
ATOM 923 O O . LEU A 1 114 ? 12.060 -3.168 -13.802 1.00 82.69 114 LEU A O 1
ATOM 927 N N . GLU A 1 115 ? 13.413 -4.565 -12.699 1.00 85.00 115 GLU A N 1
ATOM 928 C CA . GLU A 1 115 ? 13.611 -5.504 -13.803 1.00 85.00 115 GLU A CA 1
ATOM 929 C C . GLU A 1 115 ? 12.323 -6.276 -14.107 1.00 85.00 115 GLU A C 1
ATOM 931 O O . GLU A 1 115 ? 11.920 -6.344 -15.260 1.00 85.00 115 GLU A O 1
ATOM 936 N N . GLU A 1 116 ? 11.627 -6.779 -13.081 1.00 86.81 116 GLU A N 1
ATOM 937 C CA . GLU A 1 116 ? 10.322 -7.428 -13.270 1.00 86.81 116 GLU A CA 1
ATOM 938 C C . GLU A 1 116 ? 9.282 -6.438 -13.821 1.00 86.81 116 GLU A C 1
ATOM 940 O O . GLU A 1 116 ? 8.473 -6.799 -14.671 1.00 86.81 116 GLU A O 1
ATOM 945 N N . PHE A 1 117 ? 9.325 -5.170 -13.392 1.00 89.50 117 PHE A N 1
ATOM 946 C CA . PHE A 1 117 ? 8.497 -4.120 -13.988 1.00 89.50 117 PHE A CA 1
ATOM 947 C C . PHE A 1 117 ? 8.785 -3.958 -15.486 1.00 89.50 117 PHE A C 1
ATOM 949 O O . PHE A 1 117 ? 7.847 -3.947 -16.276 1.00 89.50 117 PHE A O 1
ATOM 956 N N . ALA A 1 118 ? 10.057 -3.877 -15.883 1.00 88.12 118 ALA A N 1
ATOM 957 C CA . ALA A 1 118 ? 10.446 -3.727 -17.283 1.00 88.12 118 ALA A CA 1
ATOM 958 C C . ALA A 1 118 ? 10.002 -4.921 -18.147 1.00 88.12 118 ALA A C 1
ATOM 960 O O . ALA A 1 118 ? 9.492 -4.722 -19.247 1.00 88.12 118 ALA A O 1
ATOM 961 N N . GLU A 1 119 ? 10.111 -6.143 -17.620 1.00 89.88 119 GLU A N 1
ATOM 962 C CA . GLU A 1 119 ? 9.622 -7.357 -18.282 1.00 89.88 119 GLU A CA 1
ATOM 963 C C . GLU A 1 119 ? 8.100 -7.344 -18.4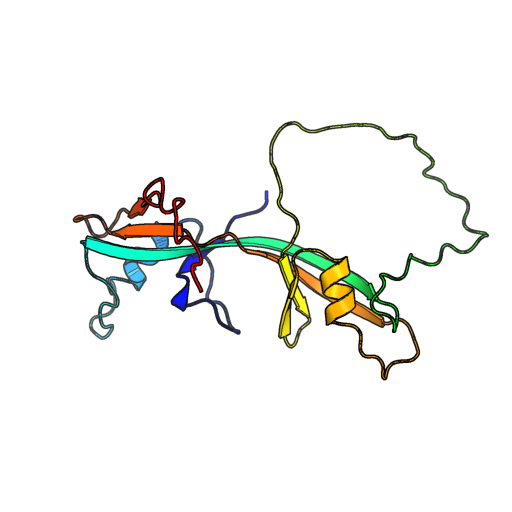84 1.00 89.88 119 GLU A C 1
ATOM 965 O O . GLU A 1 119 ? 7.618 -7.733 -19.546 1.00 89.88 119 GLU A O 1
ATOM 970 N N . LEU A 1 120 ? 7.339 -6.898 -17.479 1.00 89.31 120 LEU A N 1
ATOM 971 C CA . LEU A 1 120 ? 5.875 -6.819 -17.548 1.00 89.31 120 LEU A CA 1
ATOM 972 C C . LEU A 1 120 ? 5.377 -5.670 -18.428 1.00 89.31 120 LEU A C 1
ATOM 974 O O . LEU A 1 120 ? 4.295 -5.769 -19.004 1.00 89.31 120 LEU A O 1
ATOM 978 N N . TYR A 1 121 ? 6.137 -4.579 -18.488 1.00 87.19 121 TYR A N 1
ATOM 979 C CA . TYR A 1 121 ? 5.780 -3.374 -19.226 1.00 87.19 121 TYR A CA 1
ATOM 980 C C . TYR A 1 121 ? 6.143 -3.469 -20.715 1.00 87.19 121 TYR A C 1
ATOM 982 O O . TYR A 1 121 ? 5.510 -2.818 -21.544 1.00 87.19 121 TYR A O 1
ATOM 990 N N . ALA A 1 122 ? 7.155 -4.264 -21.075 1.00 86.25 122 ALA A N 1
ATOM 991 C CA . ALA A 1 122 ? 7.586 -4.386 -22.460 1.00 86.25 122 ALA A CA 1
ATOM 992 C C . ALA A 1 122 ? 6.482 -4.935 -23.375 1.00 86.25 122 ALA A C 1
ATOM 994 O O . ALA A 1 122 ? 5.870 -5.973 -23.116 1.00 86.25 122 ALA A O 1
ATOM 995 N N . ASP A 1 123 ? 6.278 -4.244 -24.496 1.00 79.69 123 ASP A N 1
ATOM 996 C CA . ASP A 1 123 ? 5.399 -4.679 -25.573 1.00 79.69 123 ASP A CA 1
ATOM 997 C C . ASP A 1 123 ? 6.258 -5.207 -26.736 1.00 79.69 123 ASP A C 1
ATOM 999 O O . ASP A 1 123 ? 6.997 -4.432 -27.351 1.00 79.69 123 ASP A O 1
ATOM 1003 N N . PRO A 1 124 ? 6.157 -6.505 -27.086 1.00 71.62 124 PRO A N 1
ATOM 1004 C CA . PRO A 1 124 ? 6.942 -7.104 -28.165 1.00 71.62 124 PRO A CA 1
ATOM 1005 C C . PRO A 1 124 ? 6.589 -6.565 -29.562 1.00 71.62 124 PRO A C 1
ATOM 1007 O O . PRO A 1 124 ? 7.209 -6.974 -30.542 1.00 71.62 124 PRO A O 1
ATOM 1010 N N . LEU A 1 125 ? 5.569 -5.710 -29.684 1.00 76.50 125 LEU A N 1
ATOM 1011 C CA . LEU A 1 125 ? 5.207 -5.018 -30.922 1.00 76.50 125 LEU A CA 1
ATOM 1012 C C . LEU A 1 125 ? 5.954 -3.688 -31.114 1.00 76.50 125 LEU A C 1
ATOM 1014 O O . LEU A 1 125 ? 5.808 -3.067 -32.169 1.00 76.50 125 LEU A O 1
ATOM 1018 N N . ILE A 1 126 ? 6.720 -3.239 -30.118 1.00 79.44 126 ILE A N 1
ATOM 1019 C CA . ILE A 1 126 ? 7.539 -2.028 -30.178 1.00 79.44 126 ILE A CA 1
ATOM 1020 C C . ILE A 1 126 ? 8.974 -2.422 -30.547 1.00 79.44 126 ILE A C 1
ATOM 1022 O O . ILE A 1 126 ? 9.559 -3.285 -29.910 1.00 79.44 126 ILE A O 1
ATOM 1026 N N . ASP A 1 127 ? 9.562 -1.770 -31.553 1.00 79.69 127 ASP A N 1
ATOM 1027 C CA . ASP A 1 127 ? 10.914 -2.096 -32.046 1.00 79.69 127 ASP A CA 1
ATOM 1028 C C . ASP A 1 127 ? 12.031 -1.206 -31.450 1.00 79.69 127 ASP A C 1
ATOM 1030 O O . ASP A 1 127 ? 13.215 -1.441 -31.697 1.00 79.69 127 ASP A O 1
ATOM 1034 N N . GLU A 1 128 ? 11.682 -0.183 -30.664 1.00 83.69 128 GLU A N 1
ATOM 1035 C CA . GLU A 1 128 ? 12.618 0.792 -30.083 1.00 83.69 128 GLU A CA 1
ATOM 1036 C C . GLU A 1 128 ? 12.484 0.870 -28.550 1.00 83.69 128 GLU A C 1
ATOM 1038 O O . GLU A 1 128 ? 11.396 0.644 -28.022 1.00 83.69 128 GLU A O 1
ATOM 1043 N N . PRO A 1 129 ? 13.559 1.207 -27.810 1.00 83.50 129 PRO A N 1
ATOM 1044 C CA . PRO A 1 129 ? 13.457 1.444 -26.375 1.00 83.50 129 PRO A CA 1
ATOM 1045 C C . PRO A 1 129 ? 12.500 2.593 -26.047 1.00 83.50 129 PRO A C 1
ATOM 1047 O O . PRO A 1 129 ? 12.481 3.615 -26.737 1.00 83.50 129 PRO A O 1
ATOM 1050 N N . VAL A 1 130 ? 11.748 2.446 -24.960 1.00 87.06 130 VAL A N 1
ATOM 1051 C CA . VAL A 1 130 ? 10.806 3.453 -24.463 1.00 87.06 130 VAL A CA 1
ATOM 1052 C C . VAL A 1 130 ? 11.258 3.981 -23.107 1.00 87.06 130 VAL A C 1
ATOM 1054 O O . VAL A 1 130 ? 11.665 3.211 -22.241 1.00 87.06 130 VAL A O 1
ATOM 1057 N N . THR A 1 131 ? 11.162 5.295 -22.912 1.00 87.94 131 THR A N 1
ATOM 1058 C CA . THR A 1 131 ? 11.285 5.920 -21.591 1.00 87.94 131 THR A CA 1
ATOM 1059 C C . THR A 1 131 ? 9.890 6.079 -21.001 1.00 87.94 131 THR A C 1
ATOM 1061 O O . THR A 1 131 ? 9.055 6.775 -21.582 1.00 87.94 131 THR A O 1
ATOM 1064 N N . VAL A 1 132 ? 9.638 5.462 -19.849 1.00 86.44 132 VAL A N 1
ATOM 1065 C CA . VAL A 1 132 ? 8.390 5.612 -19.089 1.00 86.44 132 VAL A CA 1
ATOM 1066 C C . VAL A 1 132 ? 8.660 6.314 -17.761 1.00 86.44 132 VAL A C 1
ATOM 1068 O O . VAL A 1 132 ? 9.571 5.941 -17.025 1.00 86.44 132 VAL A O 1
ATOM 1071 N N . SER A 1 133 ? 7.863 7.333 -17.445 1.00 87.12 133 SER A N 1
ATOM 1072 C CA . SER A 1 133 ? 7.899 8.019 -16.151 1.00 87.12 133 SER A CA 1
ATOM 1073 C C . SER A 1 133 ? 6.877 7.384 -15.214 1.00 87.12 133 SER A C 1
ATOM 1075 O O . SER A 1 133 ? 5.677 7.560 -15.408 1.00 87.12 133 SER A O 1
ATOM 1077 N N . VAL A 1 134 ? 7.336 6.684 -14.176 1.00 85.31 134 VAL A N 1
ATOM 1078 C CA . 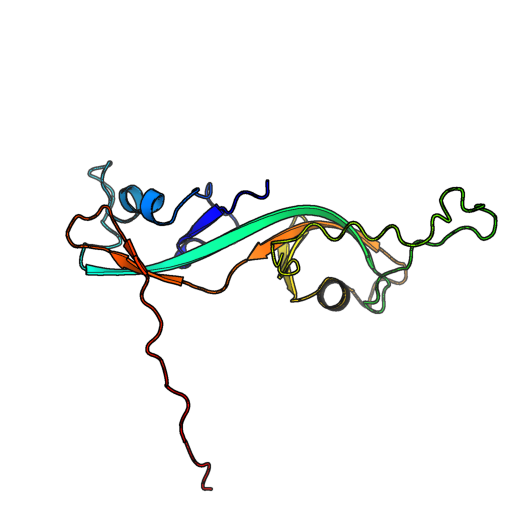VAL A 1 134 ? 6.455 6.017 -13.205 1.00 85.31 134 VAL A CA 1
ATOM 1079 C C . VAL A 1 134 ? 6.559 6.624 -11.817 1.00 85.31 134 VAL A C 1
ATOM 1081 O O . VAL A 1 134 ? 7.644 6.987 -11.359 1.00 85.31 134 VAL A O 1
ATOM 1084 N N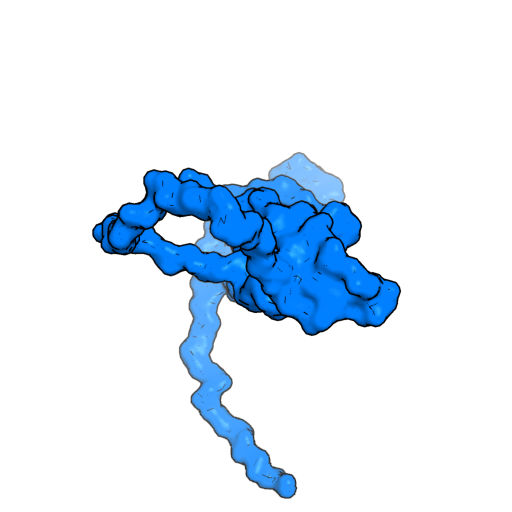 . GLU A 1 135 ? 5.437 6.696 -11.106 1.00 88.12 135 GLU A N 1
ATOM 1085 C CA . GLU A 1 135 ? 5.448 6.913 -9.663 1.00 88.12 135 GLU A CA 1
ATOM 1086 C C . GLU A 1 135 ? 5.745 5.581 -8.969 1.00 88.12 135 GLU A C 1
ATOM 1088 O O . GLU A 1 135 ? 4.944 4.646 -8.998 1.00 88.12 135 GLU A O 1
ATOM 1093 N N . ALA A 1 136 ? 6.922 5.481 -8.355 1.00 88.19 136 ALA A N 1
ATOM 1094 C CA . ALA A 1 136 ? 7.341 4.287 -7.644 1.00 88.19 136 ALA A CA 1
ATOM 1095 C C . ALA A 1 136 ? 6.919 4.359 -6.175 1.00 88.19 136 ALA A C 1
ATOM 1097 O O . ALA A 1 136 ? 7.096 5.376 -5.491 1.00 88.19 136 ALA A O 1
ATOM 1098 N N . ALA A 1 137 ? 6.436 3.243 -5.642 1.00 89.19 137 ALA A N 1
ATOM 1099 C CA . ALA A 1 137 ? 6.082 3.145 -4.239 1.00 89.19 137 ALA A CA 1
ATOM 1100 C C . ALA A 1 137 ? 6.319 1.743 -3.674 1.00 89.19 137 ALA A C 1
ATOM 1102 O O . ALA A 1 137 ? 6.464 0.756 -4.393 1.00 89.19 137 ALA A O 1
ATOM 1103 N N . PHE A 1 138 ? 6.391 1.653 -2.346 1.00 89.38 138 PHE A N 1
ATOM 1104 C CA . PHE A 1 138 ? 6.376 0.370 -1.652 1.00 89.38 138 PHE A CA 1
ATOM 1105 C C . PHE A 1 138 ? 5.083 0.206 -0.857 1.00 89.38 138 PHE A C 1
ATOM 1107 O O . PHE A 1 138 ? 4.823 0.949 0.089 1.00 89.38 138 PHE A O 1
ATOM 1114 N N . TRP A 1 139 ? 4.317 -0.822 -1.192 1.00 91.44 139 TRP A N 1
ATOM 1115 C CA . TRP A 1 139 ? 3.205 -1.318 -0.404 1.00 91.44 139 TRP A CA 1
ATOM 1116 C C . TRP A 1 139 ? 3.651 -2.426 0.538 1.00 91.44 139 TRP A C 1
ATOM 1118 O O . TRP A 1 139 ? 4.236 -3.436 0.140 1.00 91.44 139 TRP A O 1
ATOM 1128 N N . SER A 1 140 ? 3.279 -2.286 1.802 1.00 91.44 140 SER A N 1
ATOM 1129 C CA . SER A 1 140 ? 3.541 -3.300 2.810 1.00 91.44 140 SER A CA 1
ATOM 1130 C C . SER A 1 140 ? 2.707 -4.571 2.622 1.00 91.44 140 SER A C 1
ATOM 1132 O O . SER A 1 140 ? 1.642 -4.590 1.995 1.00 91.44 140 SER A O 1
ATOM 1134 N N . GLN A 1 141 ? 3.114 -5.628 3.327 1.00 89.94 141 GLN A N 1
ATOM 1135 C CA . GLN A 1 141 ? 2.208 -6.729 3.654 1.00 89.94 141 GLN A CA 1
ATOM 1136 C C . GLN A 1 141 ? 0.956 -6.230 4.401 1.00 89.94 141 GLN A C 1
ATOM 1138 O O . GLN A 1 141 ? 0.914 -5.113 4.923 1.00 89.94 141 GLN A O 1
ATOM 1143 N N . THR A 1 142 ? -0.072 -7.075 4.477 1.00 91.75 142 THR A N 1
ATOM 1144 C CA . THR A 1 142 ? -1.302 -6.739 5.208 1.00 91.75 142 THR A CA 1
ATOM 1145 C C . THR A 1 142 ? -1.107 -6.909 6.712 1.00 91.75 142 THR A C 1
ATOM 1147 O O . THR A 1 142 ? -0.723 -7.981 7.175 1.00 91.75 142 THR A O 1
ATOM 1150 N N . PHE A 1 143 ? -1.460 -5.882 7.476 1.00 92.25 143 PHE A N 1
ATOM 1151 C CA . PHE A 1 143 ? -1.543 -5.919 8.932 1.00 92.25 143 PHE A CA 1
ATOM 1152 C C . PHE A 1 143 ? -2.994 -6.103 9.366 1.00 92.25 143 PHE A C 1
ATOM 1154 O O . PHE A 1 143 ? -3.904 -5.512 8.783 1.00 92.25 143 PHE A O 1
ATOM 1161 N N . ARG A 1 144 ? -3.223 -6.925 10.392 1.00 93.75 144 ARG A N 1
ATOM 1162 C CA . ARG A 1 144 ? -4.553 -7.186 10.958 1.00 93.75 144 ARG A CA 1
ATOM 1163 C C . ARG A 1 144 ? -4.627 -6.533 12.328 1.00 93.75 144 ARG A C 1
ATOM 1165 O O . ARG A 1 144 ? -3.783 -6.806 13.171 1.00 93.75 144 ARG A O 1
ATOM 1172 N N . TYR A 1 145 ? -5.636 -5.714 12.562 1.00 94.38 145 TYR A N 1
ATOM 1173 C CA . TYR A 1 145 ? -5.845 -5.033 13.832 1.00 94.38 145 TYR A CA 1
ATOM 1174 C C . TYR A 1 145 ? -7.234 -5.340 14.357 1.00 94.38 145 TYR A C 1
ATOM 1176 O O . TYR A 1 145 ? -8.194 -5.358 13.593 1.00 94.38 145 TYR A O 1
ATOM 1184 N N . ARG A 1 146 ? -7.342 -5.559 15.664 1.00 95.50 146 ARG A N 1
ATOM 1185 C CA . ARG A 1 146 ? -8.632 -5.579 16.347 1.00 95.50 146 ARG A CA 1
ATOM 1186 C C . ARG A 1 146 ? -8.956 -4.170 16.827 1.00 95.50 146 ARG A C 1
ATOM 1188 O O . ARG A 1 146 ? -8.088 -3.530 17.418 1.00 95.50 146 ARG A O 1
ATOM 1195 N N . ILE A 1 147 ? -10.179 -3.714 16.582 1.00 95.56 147 ILE A N 1
ATOM 1196 C CA . ILE A 1 147 ? -10.700 -2.468 17.147 1.00 95.56 147 ILE A CA 1
ATOM 1197 C C . ILE A 1 147 ? -10.983 -2.718 18.623 1.00 95.56 147 ILE A C 1
ATOM 1199 O O . ILE A 1 147 ? -11.731 -3.636 18.961 1.00 95.56 147 ILE A O 1
ATOM 1203 N N . ASN A 1 148 ? -10.358 -1.940 19.500 1.00 95.25 148 ASN A N 1
ATOM 1204 C CA . ASN A 1 148 ? -10.564 -2.075 20.936 1.00 95.25 148 ASN A CA 1
ATOM 1205 C C . ASN A 1 148 ? -11.950 -1.553 21.339 1.00 95.25 148 ASN A C 1
ATOM 1207 O O . ASN A 1 148 ? -12.584 -0.795 20.604 1.00 95.25 148 ASN A O 1
ATOM 1211 N N . ASP A 1 149 ? -12.410 -1.940 22.529 1.00 93.81 149 ASP A N 1
ATOM 1212 C CA . ASP A 1 149 ? -13.749 -1.605 23.041 1.00 93.81 149 ASP A CA 1
ATOM 1213 C C . ASP A 1 149 ? -13.994 -0.087 23.168 1.00 93.81 149 ASP A C 1
ATOM 1215 O O . ASP A 1 149 ? -15.137 0.361 23.215 1.00 93.81 149 ASP A O 1
ATOM 1219 N N . ASP A 1 150 ? -12.927 0.719 23.189 1.00 91.06 150 ASP A N 1
ATOM 1220 C CA . ASP A 1 150 ? -12.993 2.182 23.215 1.00 91.06 150 ASP A CA 1
ATOM 1221 C C . ASP A 1 150 ? -13.389 2.816 21.867 1.00 91.06 150 ASP A C 1
ATOM 1223 O O . ASP A 1 150 ? -13.676 4.015 21.823 1.00 91.06 150 ASP A O 1
ATOM 1227 N N . GLY A 1 151 ? -13.378 2.042 20.774 1.00 90.25 151 GLY A N 1
ATOM 1228 C CA . GLY A 1 151 ? -13.617 2.521 19.411 1.00 90.25 151 GLY A CA 1
ATOM 1229 C C . GLY A 1 151 ? -12.582 3.535 18.908 1.00 90.25 151 GLY A C 1
ATOM 1230 O O . GLY A 1 151 ? -12.841 4.249 17.943 1.00 90.25 151 GLY A O 1
ATOM 1231 N N . LYS A 1 152 ? -11.427 3.654 19.568 1.00 91.00 152 LYS A N 1
ATOM 1232 C CA . LYS A 1 152 ? -10.413 4.692 19.307 1.00 91.00 152 LYS A CA 1
ATOM 1233 C C . LYS A 1 152 ? -9.000 4.146 19.190 1.00 91.00 152 LYS A C 1
ATOM 1235 O O . LYS A 1 152 ? -8.139 4.833 18.648 1.00 91.00 152 LYS A O 1
ATOM 1240 N N . SER A 1 153 ? -8.753 2.940 19.685 1.00 93.56 153 SER A N 1
ATOM 1241 C CA . SER A 1 153 ? -7.450 2.296 19.608 1.00 93.56 153 SER A CA 1
ATOM 1242 C C . SER A 1 153 ? -7.518 0.954 18.886 1.00 93.56 153 SER A C 1
ATOM 1244 O O . SER A 1 153 ? -8.565 0.306 18.788 1.00 93.56 153 SER A O 1
ATOM 1246 N N . LEU A 1 154 ? -6.371 0.548 18.345 1.00 93.88 154 LEU A N 1
ATOM 1247 C CA . LEU A 1 154 ? -6.204 -0.698 17.616 1.00 93.88 154 LEU A CA 1
ATOM 1248 C C . LEU A 1 154 ? -5.169 -1.578 18.318 1.00 93.88 154 LEU A C 1
ATOM 1250 O O . LEU A 1 154 ? -4.126 -1.107 18.765 1.00 93.88 154 LEU A O 1
ATOM 1254 N N . THR A 1 155 ? -5.430 -2.882 18.366 1.00 95.06 155 THR A N 1
ATOM 1255 C CA . THR A 1 155 ? -4.449 -3.875 18.820 1.00 95.06 155 THR A CA 1
ATOM 1256 C C . THR A 1 155 ? -3.996 -4.714 17.636 1.00 95.06 155 THR A C 1
ATOM 1258 O O . THR A 1 155 ? -4.801 -5.456 17.059 1.00 95.06 155 THR A O 1
ATOM 1261 N N . LEU A 1 156 ? -2.708 -4.616 17.277 1.00 92.19 156 LEU A N 1
ATOM 1262 C CA . LEU A 1 156 ? -2.117 -5.446 16.227 1.00 92.19 156 LEU A CA 1
ATOM 1263 C C . LEU A 1 156 ? -2.308 -6.919 16.591 1.00 92.19 156 LEU A C 1
ATOM 1265 O O . LEU A 1 156 ? -1.862 -7.386 17.638 1.00 92.19 156 LEU A O 1
ATOM 1269 N N . GLN A 1 157 ? -2.983 -7.648 15.713 1.00 89.75 157 GLN A N 1
ATOM 1270 C CA . GLN A 1 157 ? -3.092 -9.090 15.799 1.00 89.75 157 GLN A CA 1
ATOM 1271 C C . GLN A 1 157 ? -1.826 -9.659 15.165 1.00 89.75 157 GLN A C 1
ATOM 1273 O O . GLN A 1 157 ? -1.701 -9.692 13.938 1.00 89.75 157 GLN A O 1
ATOM 1278 N N . THR A 1 158 ? -0.867 -10.090 15.984 1.00 71.06 158 THR A N 1
ATOM 1279 C CA . THR A 1 158 ? 0.189 -10.972 15.482 1.00 71.06 158 THR A CA 1
ATOM 1280 C C . THR A 1 158 ? -0.513 -12.197 14.892 1.00 71.06 158 THR A C 1
ATOM 1282 O O . THR A 1 158 ? -1.406 -12.738 15.556 1.00 71.06 158 THR A O 1
ATOM 1285 N N . PRO A 1 159 ? -0.192 -12.631 13.658 1.00 54.53 159 PRO A N 1
ATOM 1286 C CA . PRO A 1 159 ? -0.691 -13.918 13.197 1.00 54.53 159 PRO A CA 1
ATOM 1287 C C . PRO A 1 159 ? -0.327 -14.970 14.256 1.00 54.53 159 PRO A C 1
ATOM 1289 O O . PRO A 1 159 ? 0.751 -14.859 14.850 1.00 54.53 159 PRO A O 1
ATOM 1292 N N . PRO A 1 160 ? -1.204 -15.944 14.554 1.00 39.53 160 PRO A N 1
ATOM 1293 C CA . PRO A 1 160 ? -0.804 -17.043 15.418 1.00 39.53 160 PRO A CA 1
ATOM 1294 C C . PRO A 1 160 ? 0.490 -17.630 14.848 1.00 39.53 160 PRO A C 1
ATOM 1296 O O . PRO A 1 160 ? 0.561 -17.928 13.654 1.00 39.53 160 PRO A O 1
ATOM 1299 N N . ALA A 1 161 ? 1.533 -17.698 15.677 1.00 41.72 161 ALA A N 1
ATOM 1300 C CA . ALA A 1 161 ? 2.728 -18.442 15.327 1.00 41.72 161 ALA A CA 1
ATOM 1301 C C . ALA A 1 161 ? 2.287 -19.889 15.047 1.00 41.72 161 ALA A C 1
ATOM 1303 O O . ALA A 1 161 ? 1.601 -20.484 15.874 1.00 41.72 161 ALA A O 1
ATOM 1304 N N . ASP A 1 162 ? 2.648 -20.388 13.867 1.00 37.53 162 ASP A N 1
ATOM 1305 C CA . ASP A 1 162 ? 2.413 -21.738 13.346 1.00 37.53 162 ASP A CA 1
ATOM 1306 C C . ASP A 1 162 ? 1.007 -22.093 12.825 1.00 37.53 162 ASP A C 1
ATOM 1308 O O . ASP A 1 162 ? 0.123 -22.575 13.528 1.00 37.53 162 ASP A O 1
ATOM 1312 N N . ALA A 1 163 ? 0.886 -22.031 11.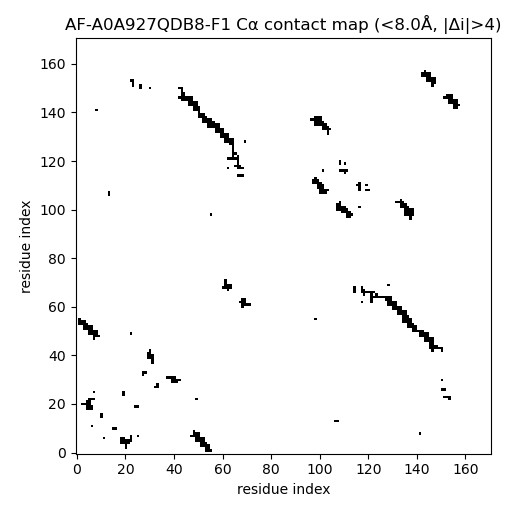496 1.00 35.84 163 ALA A N 1
ATOM 1313 C CA . ALA A 1 163 ? 0.285 -23.113 10.714 1.00 35.84 163 ALA A CA 1
ATOM 1314 C C . ALA A 1 163 ? 1.297 -23.578 9.650 1.00 35.84 163 ALA A C 1
ATOM 1316 O O . ALA A 1 163 ? 1.049 -23.533 8.449 1.00 35.84 163 ALA A O 1
ATOM 1317 N N . GLY A 1 164 ? 2.487 -23.961 10.112 1.00 38.38 164 GLY A N 1
ATOM 1318 C CA . GLY A 1 164 ? 3.484 -24.688 9.337 1.00 38.38 164 GLY A CA 1
ATOM 1319 C C . GLY A 1 164 ? 3.701 -26.067 9.948 1.00 38.38 164 GLY A C 1
ATOM 1320 O O . GLY A 1 164 ? 4.678 -26.259 10.657 1.00 38.38 164 GLY A O 1
ATOM 1321 N N . ALA A 1 165 ? 2.795 -27.017 9.694 1.00 36.12 165 ALA A N 1
ATOM 1322 C CA . ALA A 1 165 ? 3.065 -28.451 9.826 1.00 36.12 165 ALA A CA 1
ATOM 1323 C C . ALA A 1 165 ? 1.993 -29.290 9.103 1.00 36.12 165 ALA A C 1
ATOM 1325 O O . ALA A 1 165 ? 0.848 -29.347 9.533 1.00 36.12 165 ALA A O 1
ATOM 1326 N N . GLN A 1 166 ? 2.438 -29.982 8.049 1.00 36.78 166 GLN A N 1
ATOM 1327 C CA . GLN A 1 166 ? 1.901 -31.238 7.504 1.00 36.78 166 GLN A CA 1
ATOM 1328 C C . GLN A 1 166 ? 0.464 -31.258 6.947 1.00 36.78 166 GLN A C 1
ATOM 1330 O O . GLN A 1 166 ? -0.477 -31.634 7.634 1.00 36.78 166 GLN A O 1
ATOM 1335 N N . GLU A 1 167 ? 0.350 -31.132 5.623 1.00 32.84 167 GLU A N 1
ATOM 1336 C CA . GLU A 1 167 ? -0.380 -32.153 4.862 1.00 32.84 167 GLU A CA 1
ATOM 1337 C C . GLU A 1 167 ? 0.636 -32.950 4.043 1.00 32.84 167 GLU A C 1
ATOM 1339 O O . GLU A 1 167 ? 1.221 -32.491 3.063 1.00 32.84 167 GLU A O 1
ATOM 1344 N N . THR A 1 168 ? 0.907 -34.159 4.521 1.00 42.09 168 THR A N 1
ATOM 1345 C CA . THR A 1 168 ? 1.539 -35.219 3.747 1.00 42.09 168 THR A CA 1
ATOM 1346 C C . THR A 1 168 ? 0.697 -35.477 2.505 1.00 42.09 168 THR A C 1
ATOM 1348 O O . THR A 1 168 ? -0.425 -35.968 2.617 1.00 42.09 168 THR A O 1
ATOM 1351 N N . SER A 1 169 ? 1.246 -35.189 1.326 1.00 37.09 169 SER A N 1
ATOM 1352 C CA . SER A 1 169 ? 0.689 -35.705 0.080 1.00 37.09 169 SER A CA 1
ATOM 1353 C C . SER A 1 169 ? 0.828 -37.231 0.087 1.00 37.09 169 SER A C 1
ATOM 1355 O O . SER A 1 169 ? 1.931 -37.776 0.033 1.00 37.09 169 SER A O 1
ATOM 1357 N N . SER A 1 170 ? -0.300 -37.917 0.239 1.00 40.66 170 SER A N 1
ATOM 1358 C CA . SER A 1 170 ? -0.488 -39.312 -0.149 1.00 40.66 170 SER A CA 1
ATOM 1359 C C . SER A 1 170 ? -1.601 -39.342 -1.181 1.00 40.66 170 SER A C 1
ATOM 1361 O O . SER A 1 170 ? -2.771 -39.281 -0.812 1.00 40.66 170 SER A O 1
ATOM 1363 N N . CYS A 1 171 ? -1.213 -39.399 -2.453 1.00 38.16 171 CYS A N 1
ATOM 1364 C CA . CYS A 1 171 ? -1.743 -40.267 -3.508 1.00 38.16 171 CYS A CA 1
ATOM 1365 C C . CYS A 1 171 ? -0.822 -40.144 -4.726 1.00 38.16 171 CYS A C 1
ATOM 1367 O O . CYS A 1 171 ? -0.504 -38.994 -5.103 1.00 38.16 171 CYS A O 1
#

Foldseek 3Di:
DFQKFKDFPVQPDPDHDGTDSDPLVCLCVQQVPPDPPDDRVDAAQDKTKMKIKGWPFKDKFKAALQLATDDPPDDPPDDDPPPDDDPDPPPDDDPPQFFQWWDQPPDIDGHSHPSRVSNVPRDNVDHGIDITMTGTMHMDDMWMWGRHNVSRDTDTDDPPPDPPDDDDDDD